Protein AF-V8NNH3-F1 (afdb_monomer_lite)

Radius of gyration: 40.19 Å; chains: 1; bounding box: 88×47×88 Å

Organism: Ophiophagus hannah (NCBI:txid8665)

pLDDT: mean 82.4, std 10.56, range [44.72, 95.5]

Secondary structure (DSSP, 8-state):
------EEETTSPBPPTTS-HHHHTTS-EEEEETTEEEEE-PPPPP---HHHHHHHHHHHHHHHHHHHHHHHHHHHHHHHHHHHHHHHHHHHHHHHHHHHHHHHHHHHHHHHHHHHHHHHHHHHHHHHHHHHHHHHT--GGGHHHHHHHHHHHHHHHHHHHHHHH-

Foldseek 3Di:
DDWDWWKAFPVRHTDDPPDDPVVVQCGWIWIATPNDIDTDNHDDPPPDDPVVVVVVVVVVVVVVVVCCVVVVVVVVVVVVVVVVVVVVVVVVVVVVVVVVVVVVVVVVVVVVVVVVVVVVVVVVVVVVVLVCCCPPPDPCVVCVVVVVCVVVVVVVVVVVCVVVVD

Structure (mmCIF, N/CA/C/O backbone):
data_AF-V8NNH3-F1
#
_entry.id   AF-V8NNH3-F1
#
loop_
_atom_site.group_PDB
_atom_site.id
_atom_site.type_symbol
_atom_site.label_atom_id
_atom_site.label_alt_id
_atom_site.label_comp_id
_atom_site.label_asym_id
_atom_site.label_entity_id
_atom_site.label_seq_id
_atom_site.pdbx_PDB_ins_code
_atom_site.Cartn_x
_atom_site.Cartn_y
_atom_site.Cartn_z
_atom_site.occupancy
_atom_site.B_iso_or_equiv
_atom_site.auth_seq_id
_atom_site.auth_comp_id
_atom_site.auth_asym_id
_atom_site.auth_atom_id
_atom_site.pdbx_PDB_model_num
ATOM 1 N N . LEU A 1 1 ? -34.435 -26.035 13.141 1.00 44.72 1 LEU A N 1
ATOM 2 C CA . LEU A 1 1 ? -35.512 -25.413 13.944 1.00 44.72 1 LEU A CA 1
ATOM 3 C C . LEU A 1 1 ? -35.098 -23.979 14.232 1.00 44.72 1 LEU A C 1
ATOM 5 O O . LEU A 1 1 ? -34.241 -23.765 15.074 1.00 44.72 1 LEU A O 1
ATOM 9 N N . ASN A 1 2 ? -35.594 -23.027 13.442 1.00 48.97 2 ASN A N 1
ATOM 10 C CA . ASN A 1 2 ? -35.270 -21.609 13.583 1.00 48.97 2 ASN A CA 1
ATOM 11 C C . ASN A 1 2 ? -36.361 -20.966 14.450 1.00 48.97 2 ASN A C 1
ATOM 13 O O . ASN A 1 2 ? -37.411 -20.594 13.936 1.00 48.97 2 ASN A O 1
ATOM 17 N N . THR A 1 3 ? -36.172 -20.936 15.767 1.00 56.94 3 THR A N 1
ATOM 18 C CA . THR A 1 3 ? -37.133 -20.337 16.706 1.00 56.94 3 THR A CA 1
ATOM 19 C C . THR A 1 3 ? -36.991 -18.816 16.674 1.00 56.94 3 THR A C 1
ATOM 21 O O . THR A 1 3 ? -36.208 -18.239 17.427 1.00 56.94 3 THR A O 1
ATOM 24 N N . SER A 1 4 ? -37.702 -18.151 15.763 1.00 62.91 4 SER A N 1
ATOM 25 C CA . SER A 1 4 ? -37.788 -16.689 15.734 1.00 62.91 4 SER A CA 1
ATOM 26 C C . SER A 1 4 ? -38.816 -16.199 16.754 1.00 62.91 4 SER A C 1
ATOM 28 O O . SER A 1 4 ? -39.967 -16.627 16.698 1.00 62.91 4 SER A O 1
ATOM 30 N N . ILE A 1 5 ? -38.417 -15.277 17.637 1.00 71.00 5 ILE A N 1
ATOM 31 C CA . ILE A 1 5 ? -39.284 -14.646 18.646 1.00 71.00 5 ILE A CA 1
ATOM 32 C C . ILE A 1 5 ? -39.506 -13.172 18.260 1.00 71.00 5 ILE A C 1
ATOM 34 O O . ILE A 1 5 ? -38.757 -12.299 18.702 1.00 71.00 5 ILE A O 1
ATOM 38 N N . PRO A 1 6 ? -40.451 -12.861 17.356 1.00 76.81 6 PRO A N 1
ATOM 39 C CA . PRO A 1 6 ? -40.788 -11.482 17.030 1.00 76.81 6 PRO A CA 1
ATOM 40 C C . PRO A 1 6 ? -41.650 -10.838 18.127 1.00 76.81 6 PRO A C 1
ATOM 42 O O . PRO A 1 6 ? -42.556 -11.460 18.688 1.00 76.81 6 PRO A O 1
ATOM 45 N N . VAL A 1 7 ? -41.386 -9.556 18.388 1.00 78.88 7 VAL A N 1
ATOM 46 C CA . VAL A 1 7 ? -42.234 -8.700 19.224 1.00 78.88 7 VAL A CA 1
ATOM 47 C C . VAL A 1 7 ? -43.086 -7.818 18.317 1.00 78.88 7 VAL A C 1
ATOM 49 O O . VAL A 1 7 ? -42.575 -7.215 17.371 1.00 78.88 7 VAL A O 1
ATOM 52 N N . PHE A 1 8 ? -44.380 -7.749 18.599 1.00 79.62 8 PHE A N 1
ATOM 53 C CA . PHE A 1 8 ? -45.345 -6.897 17.917 1.00 79.62 8 PHE A CA 1
ATOM 54 C C . PHE A 1 8 ? -45.944 -5.906 18.907 1.00 79.62 8 PHE A C 1
ATOM 56 O O . PHE A 1 8 ? -46.132 -6.230 20.078 1.00 79.62 8 PHE A O 1
ATOM 63 N N . LEU A 1 9 ? -46.257 -4.706 18.442 1.00 72.12 9 LEU A N 1
ATOM 64 C CA . LEU A 1 9 ? -47.003 -3.732 19.227 1.00 72.12 9 LEU A CA 1
ATOM 65 C C . LEU A 1 9 ? -48.509 -4.052 19.166 1.00 72.12 9 LEU A C 1
ATOM 67 O O . LEU A 1 9 ? -48.947 -4.896 18.377 1.00 72.12 9 LEU A O 1
ATOM 71 N N . SER A 1 10 ? -49.308 -3.398 20.011 1.00 70.00 10 SER A N 1
ATOM 72 C CA . SER A 1 10 ? -50.770 -3.586 20.082 1.00 70.00 10 SER A CA 1
ATOM 73 C C . SER A 1 10 ? -51.500 -3.385 18.742 1.00 70.00 10 SER A C 1
ATOM 75 O O . SER A 1 10 ? -52.586 -3.926 18.547 1.00 70.00 10 SER A O 1
ATOM 77 N N . ASP A 1 11 ? -50.904 -2.638 17.810 1.00 70.50 11 ASP A N 1
ATOM 78 C CA . ASP A 1 11 ? -51.438 -2.334 16.476 1.00 70.50 11 ASP A CA 1
ATOM 79 C C . ASP A 1 11 ? -51.088 -3.389 15.401 1.00 70.50 11 ASP A C 1
ATOM 81 O O . ASP A 1 11 ? -51.529 -3.279 14.257 1.00 70.50 11 ASP A O 1
ATOM 85 N N . GLY A 1 12 ? -50.312 -4.422 15.751 1.00 69.50 12 GLY A N 1
ATOM 86 C CA . GLY A 1 12 ? -49.838 -5.448 14.817 1.00 69.50 12 GLY A CA 1
ATOM 87 C C . GLY A 1 12 ? -48.536 -5.101 14.086 1.00 69.50 12 GLY A C 1
ATOM 88 O O . GLY A 1 12 ? -48.051 -5.911 13.292 1.00 69.50 12 GLY A O 1
ATOM 89 N N . THR A 1 13 ? -47.924 -3.952 14.370 1.00 77.75 13 THR A N 1
ATOM 90 C CA . THR A 1 13 ? -46.645 -3.536 13.793 1.00 77.75 13 THR A CA 1
ATOM 91 C C . THR A 1 13 ? -45.488 -4.276 14.467 1.00 77.75 13 THR A C 1
ATOM 93 O O . THR A 1 13 ? -45.429 -4.411 15.691 1.00 77.75 13 THR A O 1
ATOM 96 N N . ARG A 1 14 ? -44.543 -4.793 13.672 1.00 79.06 14 ARG A N 1
ATOM 97 C CA . ARG A 1 14 ? -43.358 -5.497 14.189 1.00 79.06 14 ARG A CA 1
ATOM 98 C C . ARG A 1 14 ? -42.370 -4.500 14.792 1.00 79.06 14 ARG A C 1
ATOM 100 O O . ARG A 1 14 ? -41.936 -3.575 14.110 1.00 79.06 14 ARG A O 1
ATOM 107 N N . VAL A 1 15 ? -41.954 -4.737 16.033 1.00 82.12 15 VAL A N 1
ATOM 108 C CA . VAL A 1 15 ? -40.944 -3.917 16.710 1.00 82.12 15 VAL A CA 1
ATOM 109 C C . VAL A 1 15 ? -39.547 -4.273 16.191 1.00 82.12 15 VAL A C 1
ATOM 111 O O . VAL A 1 15 ? -39.219 -5.447 15.981 1.00 82.12 15 VAL A O 1
ATOM 114 N N . ALA A 1 16 ? -38.719 -3.255 15.951 1.00 78.62 16 ALA A N 1
ATOM 115 C CA . ALA A 1 16 ? -37.349 -3.432 15.488 1.00 78.62 16 ALA A CA 1
ATOM 116 C C . ALA A 1 16 ? -36.454 -4.002 16.600 1.00 78.62 16 ALA A C 1
ATOM 118 O O . ALA A 1 16 ? -36.620 -3.690 17.776 1.00 78.62 16 ALA A O 1
ATOM 119 N N . ALA A 1 17 ? -35.439 -4.784 16.223 1.00 78.06 17 ALA A N 1
ATOM 120 C CA . ALA A 1 17 ? -34.491 -5.369 17.178 1.00 78.06 17 ALA A CA 1
ATOM 121 C C . ALA A 1 17 ? -33.631 -4.323 17.921 1.00 78.06 17 ALA A C 1
ATOM 123 O O . ALA A 1 17 ? -32.980 -4.654 18.906 1.00 78.06 17 ALA A O 1
ATOM 124 N N . SER A 1 18 ? -33.619 -3.073 17.450 1.00 83.31 18 SER A N 1
ATOM 125 C CA . SER A 1 18 ? -32.895 -1.945 18.042 1.00 83.31 18 SER A CA 1
ATOM 126 C C . SER A 1 18 ? -33.771 -1.028 18.902 1.00 83.31 18 SER A C 1
ATOM 128 O O . SER A 1 18 ? -33.274 -0.017 19.395 1.00 83.31 18 SER A O 1
ATOM 130 N N . THR A 1 19 ? -35.068 -1.315 19.054 1.00 82.00 19 THR A N 1
ATOM 131 C CA . THR A 1 19 ? -35.949 -0.510 19.909 1.00 82.00 19 THR A CA 1
ATOM 132 C C . THR A 1 19 ? -35.548 -0.693 21.371 1.00 82.00 19 THR A C 1
ATOM 134 O O . THR A 1 19 ? -35.386 -1.819 21.840 1.00 82.00 19 THR A O 1
ATOM 137 N N . SER A 1 20 ? -35.375 0.412 22.101 1.00 78.56 20 SER A N 1
ATOM 138 C CA . SER A 1 20 ? -35.021 0.356 23.518 1.00 78.56 20 SER A CA 1
ATOM 139 C C . SER A 1 20 ? -36.146 -0.277 24.338 1.00 78.56 20 SER A C 1
ATOM 141 O O . SER A 1 20 ? -37.331 -0.012 24.130 1.00 78.56 20 SER A O 1
ATOM 143 N N . ILE A 1 21 ? -35.758 -1.105 25.306 1.00 81.88 21 ILE A N 1
ATOM 144 C CA . ILE A 1 21 ? -36.691 -1.807 26.196 1.00 81.88 21 ILE A CA 1
ATOM 145 C C . ILE A 1 21 ? -37.552 -0.809 26.982 1.00 81.88 21 ILE A C 1
ATOM 147 O O . ILE A 1 21 ? -38.731 -1.062 27.199 1.00 81.88 21 ILE A O 1
ATOM 151 N N . ASP A 1 22 ? -37.003 0.354 27.343 1.00 78.62 22 ASP A N 1
ATOM 152 C CA . ASP A 1 22 ? -37.758 1.410 28.023 1.00 78.62 22 ASP A CA 1
ATOM 153 C C . ASP A 1 22 ? -38.940 1.935 27.204 1.00 78.62 22 ASP A C 1
ATOM 155 O O . ASP A 1 22 ? -40.002 2.157 27.775 1.00 78.62 22 ASP A O 1
ATOM 159 N N . LEU A 1 23 ? -38.784 2.104 25.885 1.00 75.69 23 LEU A N 1
ATOM 160 C CA . LEU A 1 23 ? -39.882 2.532 25.012 1.00 75.69 23 LEU A CA 1
ATOM 161 C C . LEU A 1 23 ? -40.916 1.417 24.824 1.00 75.69 23 LEU A C 1
ATOM 163 O O . LEU A 1 23 ? -42.108 1.683 24.748 1.00 75.69 23 LEU A O 1
ATOM 167 N N . LEU A 1 24 ? -40.458 0.166 24.786 1.00 81.06 24 LEU A N 1
ATOM 168 C CA . LEU A 1 24 ? -41.303 -1.015 24.617 1.00 81.06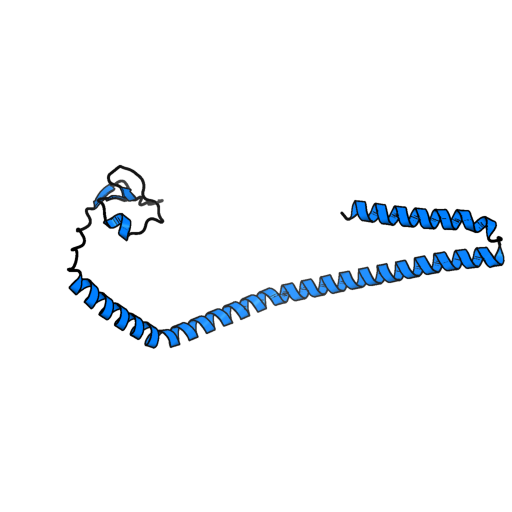 24 LEU A CA 1
ATOM 169 C C . LEU A 1 24 ? -42.194 -1.285 25.841 1.00 81.06 24 LEU A C 1
ATOM 171 O O . LEU A 1 24 ? -43.289 -1.814 25.692 1.00 81.06 24 LEU A O 1
ATOM 175 N N . LEU A 1 25 ? -41.736 -0.919 27.041 1.00 80.25 25 LEU A N 1
ATOM 176 C CA . LEU A 1 25 ? -42.462 -1.102 28.303 1.00 80.25 25 LEU A CA 1
ATOM 177 C C . LEU A 1 25 ? -43.473 0.017 28.618 1.00 80.25 25 LEU A C 1
ATOM 179 O O . LEU A 1 25 ? -44.172 -0.086 29.626 1.00 80.25 25 LEU A O 1
ATOM 183 N N . LEU A 1 26 ? -43.542 1.081 27.808 1.00 77.44 26 LEU A N 1
ATOM 184 C CA . LEU A 1 26 ? -44.537 2.152 27.969 1.00 77.44 26 LEU A CA 1
ATOM 185 C C . LEU A 1 26 ? -45.940 1.702 27.547 1.00 77.44 26 LEU A C 1
ATOM 187 O O . LEU A 1 26 ? -46.920 2.096 28.177 1.00 77.44 26 LEU A O 1
ATOM 191 N N . ASP A 1 27 ? -46.010 0.857 26.520 1.00 78.81 27 ASP A N 1
ATOM 192 C CA . ASP A 1 27 ? -47.249 0.390 25.909 1.00 78.81 27 ASP A CA 1
ATOM 193 C C . ASP A 1 27 ? -47.435 -1.123 26.083 1.00 78.81 27 ASP A C 1
ATOM 195 O O . ASP A 1 27 ? -46.512 -1.878 26.400 1.00 78.81 27 ASP A O 1
ATOM 199 N N . GLU A 1 28 ? -48.662 -1.591 25.860 1.00 80.94 28 GLU A N 1
ATOM 200 C CA . GLU A 1 28 ? -48.948 -3.022 25.795 1.00 80.94 28 GLU A CA 1
ATOM 201 C C . GLU A 1 28 ? -48.357 -3.609 24.500 1.00 80.94 28 GLU A C 1
ATOM 203 O O . GLU A 1 28 ? -48.464 -3.029 23.411 1.00 80.94 28 GLU A O 1
ATOM 208 N N . PHE A 1 29 ? -47.713 -4.773 24.605 1.00 83.50 29 PHE A N 1
ATOM 209 C CA . PHE A 1 29 ? -47.074 -5.422 23.462 1.00 83.50 29 PHE A CA 1
ATOM 210 C C . PHE A 1 29 ? -47.377 -6.919 23.416 1.00 83.50 29 PHE A C 1
ATOM 212 O O . PHE A 1 29 ? -47.631 -7.585 24.424 1.00 83.50 29 PHE A O 1
ATOM 219 N N . LYS A 1 30 ? -47.347 -7.468 22.205 1.00 83.44 30 LYS A N 1
ATOM 220 C CA . LYS A 1 30 ? -47.612 -8.869 21.902 1.00 83.44 30 LYS A CA 1
ATOM 221 C C . LYS A 1 30 ? -46.304 -9.586 21.578 1.00 83.44 30 LYS A C 1
ATOM 223 O O . LYS A 1 30 ? -45.637 -9.294 20.590 1.00 83.44 30 LYS A O 1
ATOM 228 N N . LEU A 1 31 ? -45.947 -10.561 22.401 1.00 81.19 31 LEU A N 1
ATOM 229 C CA . LEU A 1 31 ? -44.781 -11.418 22.222 1.00 81.19 31 LEU A CA 1
ATOM 230 C C . LEU A 1 31 ? -45.214 -12.730 21.561 1.00 81.19 31 LEU A C 1
ATOM 232 O O . LEU A 1 31 ? -46.094 -13.410 22.082 1.00 81.19 31 LEU A O 1
ATOM 236 N N . VAL A 1 32 ? -44.616 -13.107 20.430 1.00 80.62 32 VAL A N 1
ATOM 237 C CA . VAL A 1 32 ? -44.932 -14.378 19.757 1.00 80.62 32 VAL A CA 1
ATOM 238 C C . VAL A 1 32 ? -43.750 -15.335 19.897 1.00 80.62 32 VAL A C 1
ATOM 240 O O . VAL A 1 32 ? -42.663 -15.049 19.403 1.00 80.62 32 VAL A O 1
ATOM 243 N N . ILE A 1 33 ? -43.955 -16.469 20.570 1.00 80.50 33 ILE A N 1
ATOM 244 C CA . ILE A 1 33 ? -42.950 -17.525 20.780 1.00 80.50 33 ILE A CA 1
ATOM 245 C C . ILE A 1 33 ? -43.501 -18.825 20.192 1.00 80.50 33 ILE A C 1
ATOM 247 O O . ILE A 1 33 ? -44.510 -19.313 20.685 1.00 80.50 33 ILE A O 1
ATOM 251 N N . ASN A 1 34 ? -42.836 -19.418 19.194 1.00 70.00 34 ASN A N 1
ATOM 252 C CA . ASN A 1 34 ? -43.193 -20.739 18.638 1.00 70.00 34 ASN A CA 1
ATOM 253 C C . ASN A 1 34 ? -44.704 -20.887 18.336 1.00 70.00 34 ASN A C 1
ATOM 255 O O . ASN A 1 34 ? -45.348 -21.807 18.832 1.00 70.00 34 ASN A O 1
ATOM 259 N N . ASP A 1 35 ? -45.267 -19.924 17.595 1.00 69.38 35 ASP A N 1
ATOM 260 C CA . ASP A 1 35 ? -46.696 -19.803 17.240 1.00 69.38 35 ASP A CA 1
ATOM 261 C C . ASP A 1 35 ? -47.671 -19.500 18.400 1.00 69.38 35 ASP A C 1
ATOM 263 O O . ASP A 1 35 ? -48.861 -19.270 18.174 1.00 69.38 35 ASP A O 1
ATOM 267 N N . LEU A 1 36 ? -47.180 -19.380 19.638 1.00 74.94 36 LEU A N 1
ATOM 268 C CA . LEU A 1 36 ? -47.955 -18.930 20.795 1.00 74.94 36 LEU A CA 1
ATOM 269 C C . LEU A 1 36 ? -47.848 -17.413 20.958 1.00 74.94 36 LEU A C 1
ATOM 271 O O . LEU A 1 36 ? -46.763 -16.845 21.066 1.00 74.94 36 LEU A O 1
ATOM 275 N N . SER A 1 37 ? -49.002 -16.752 20.981 1.00 80.25 37 SER A N 1
ATOM 276 C CA . SER A 1 37 ? -49.123 -15.307 21.159 1.00 80.25 37 SER A CA 1
ATOM 277 C C . SER A 1 37 ? -49.392 -14.949 22.621 1.00 80.25 37 SER A C 1
ATOM 279 O O . SER A 1 37 ? -50.457 -15.267 23.145 1.00 80.25 37 SER A O 1
ATOM 281 N N . TYR A 1 38 ? -48.470 -14.224 23.248 1.00 81.12 38 TYR A N 1
ATOM 282 C CA . TYR A 1 38 ? -48.581 -13.717 24.613 1.00 81.12 38 TYR A CA 1
ATOM 283 C C . TYR A 1 38 ? -48.808 -12.212 24.610 1.00 81.12 38 TYR A C 1
ATOM 285 O O . TYR A 1 38 ? -48.041 -11.453 24.024 1.00 81.12 38 TYR A O 1
ATOM 293 N N . HIS A 1 39 ? -49.861 -11.775 25.287 1.00 83.06 39 HIS A N 1
ATOM 294 C CA . HIS A 1 39 ? -50.154 -10.362 25.466 1.00 83.06 39 HIS A CA 1
ATOM 295 C C . HIS A 1 39 ? -49.546 -9.884 26.788 1.00 83.06 39 HIS A C 1
ATOM 297 O O . HIS A 1 39 ? -50.024 -10.259 27.861 1.00 83.06 39 HIS A O 1
ATOM 303 N N . VAL A 1 40 ? -48.487 -9.079 26.720 1.00 82.94 40 VAL A N 1
ATOM 304 C CA . VAL A 1 40 ? -47.770 -8.578 27.894 1.00 82.94 40 VAL A CA 1
ATOM 305 C C . VAL A 1 40 ? -48.281 -7.181 28.220 1.00 82.94 40 VAL A C 1
ATOM 307 O O . VAL A 1 40 ? -48.244 -6.283 27.383 1.00 82.94 40 VAL A O 1
ATOM 310 N N . ARG A 1 41 ? -48.762 -7.006 29.453 1.00 79.25 41 ARG A N 1
ATOM 311 C CA . ARG A 1 41 ? -49.111 -5.698 30.014 1.00 79.25 41 ARG A CA 1
ATOM 312 C C . ARG A 1 41 ? -48.058 -5.315 31.044 1.00 79.25 41 ARG A C 1
ATOM 314 O O . ARG A 1 41 ? -48.079 -5.882 32.140 1.00 79.25 41 ARG A O 1
ATOM 321 N N . PRO A 1 42 ? -47.116 -4.422 30.702 1.00 81.38 42 PRO A N 1
ATOM 322 C CA . PRO A 1 42 ? -46.140 -3.935 31.660 1.00 81.38 42 PRO A CA 1
ATOM 323 C C . PRO A 1 42 ? -46.850 -3.267 32.844 1.00 81.38 42 PRO A C 1
ATOM 325 O O . PRO A 1 42 ? -47.831 -2.544 32.642 1.00 81.38 42 PRO A O 1
ATOM 328 N N . PRO A 1 43 ? -46.387 -3.481 34.086 1.00 76.44 43 PRO A N 1
ATOM 329 C CA . PRO A 1 43 ? -46.847 -2.671 35.201 1.00 76.44 43 PRO A CA 1
ATOM 330 C C . PRO A 1 43 ? -46.474 -1.212 34.918 1.00 76.44 43 PRO A C 1
ATOM 332 O O . PRO A 1 43 ? -45.327 -0.913 34.576 1.00 76.44 43 PRO A O 1
ATOM 335 N N . LYS A 1 44 ? -47.447 -0.304 35.039 1.00 66.25 44 LYS A N 1
ATOM 336 C CA . LYS A 1 44 ? -47.197 1.134 34.896 1.00 66.25 44 LYS A CA 1
ATOM 337 C C . LYS A 1 44 ? -46.130 1.516 35.919 1.00 66.25 44 LYS A C 1
ATOM 339 O O . LYS A 1 44 ? -46.304 1.230 37.100 1.00 66.25 44 LYS A O 1
ATOM 344 N N . ARG A 1 45 ? -45.018 2.106 35.467 1.00 64.88 45 ARG A N 1
ATOM 345 C CA . ARG A 1 45 ? -43.986 2.628 36.373 1.00 64.88 45 ARG A CA 1
ATOM 346 C C . ARG A 1 45 ? -44.664 3.606 37.328 1.00 64.88 45 ARG A C 1
ATOM 348 O O . ARG A 1 45 ? -45.217 4.604 36.869 1.00 64.88 45 ARG A O 1
ATOM 355 N N . ASP A 1 46 ? -44.619 3.313 38.624 1.00 58.28 46 ASP A N 1
ATOM 356 C CA . ASP A 1 46 ? -44.997 4.286 39.638 1.00 58.28 46 ASP A CA 1
ATOM 357 C C . ASP A 1 46 ? -44.116 5.522 39.441 1.00 58.28 46 ASP A C 1
ATOM 359 O O . ASP A 1 46 ? -42.883 5.453 39.486 1.00 58.28 46 ASP A O 1
ATOM 363 N N . LEU A 1 47 ? -44.762 6.650 39.144 1.00 59.25 47 LEU A N 1
ATOM 364 C CA . LEU A 1 47 ? -44.133 7.961 39.153 1.00 59.25 47 LEU A CA 1
ATOM 365 C C . LEU A 1 47 ? -43.762 8.249 40.607 1.00 59.25 47 LEU A C 1
ATOM 367 O O . LEU A 1 47 ? -44.577 8.756 41.373 1.00 59.25 47 LEU A O 1
ATOM 371 N N . LEU A 1 48 ? -42.546 7.866 40.999 1.00 56.28 48 LEU A N 1
ATOM 372 C CA . LEU A 1 48 ? -41.950 8.315 42.252 1.00 56.28 48 LEU A CA 1
ATOM 373 C C . LEU A 1 48 ? -42.089 9.840 42.331 1.00 56.28 48 LEU A C 1
ATOM 375 O O . LEU A 1 48 ? -41.856 10.538 41.339 1.00 56.28 48 LEU A O 1
ATOM 379 N N . SER A 1 49 ? -42.487 10.344 43.502 1.00 58.59 49 SER A N 1
ATOM 380 C CA . SER A 1 49 ? -42.540 11.781 43.768 1.00 58.59 49 SER A CA 1
ATOM 381 C C . SER A 1 49 ? -41.205 12.420 43.375 1.00 58.59 49 SER A C 1
ATOM 383 O O . SER A 1 49 ? -40.142 11.846 43.620 1.00 58.59 49 SER A O 1
ATOM 385 N N . HIS A 1 50 ? -41.246 13.592 42.739 1.00 64.88 50 HIS A N 1
ATOM 386 C CA . HIS A 1 50 ? -40.059 14.246 42.176 1.00 64.88 50 HIS A CA 1
ATOM 387 C C . HIS A 1 50 ? -38.947 14.461 43.228 1.00 64.88 50 HIS A C 1
ATOM 389 O O . HIS A 1 50 ? -37.771 14.372 42.891 1.00 64.88 50 HIS A O 1
ATOM 395 N N . GLU A 1 51 ? -39.305 14.665 44.501 1.00 68.94 51 GLU A N 1
ATOM 396 C CA . GLU A 1 51 ? -38.359 14.758 45.629 1.00 68.94 51 GLU A CA 1
ATOM 397 C C . GLU A 1 51 ? -37.648 13.428 45.948 1.00 68.94 51 GLU A C 1
ATOM 399 O O . GLU A 1 51 ? -36.424 13.391 46.114 1.00 68.94 51 GLU A O 1
ATOM 404 N N . ASP A 1 52 ? -38.377 12.310 45.965 1.00 71.94 52 ASP A N 1
ATOM 405 C CA . ASP A 1 52 ? -37.801 10.980 46.212 1.00 71.94 52 ASP A CA 1
ATOM 406 C C . ASP A 1 52 ? -36.941 10.520 45.026 1.00 71.94 52 ASP A C 1
ATOM 408 O O . ASP A 1 52 ? -35.926 9.840 45.188 1.00 71.94 52 ASP A O 1
ATOM 412 N N . ALA A 1 53 ? -37.312 10.939 43.813 1.00 72.88 53 ALA A N 1
ATOM 413 C CA . ALA A 1 53 ? -36.535 10.689 42.608 1.00 72.88 53 ALA A CA 1
ATOM 414 C C . ALA A 1 53 ? -35.188 11.430 42.625 1.00 72.88 53 ALA A C 1
ATOM 416 O O . ALA A 1 53 ? -34.180 10.852 42.210 1.00 72.88 53 ALA A O 1
ATOM 417 N N . THR A 1 54 ? -35.146 12.674 43.122 1.00 76.31 54 THR A N 1
ATOM 418 C CA . THR A 1 54 ? -33.892 13.434 43.241 1.00 76.31 54 THR A CA 1
ATOM 419 C C . THR A 1 54 ? -32.946 12.822 44.269 1.00 76.31 54 THR A C 1
ATOM 421 O O . THR A 1 54 ? -31.784 12.575 43.952 1.00 76.31 54 THR A O 1
ATOM 424 N N . THR A 1 55 ? -33.448 12.460 45.452 1.00 83.38 55 THR A N 1
ATOM 425 C CA . THR A 1 55 ? -32.611 11.885 46.520 1.00 83.38 55 THR A CA 1
ATOM 426 C C . THR A 1 55 ? -32.047 10.511 46.144 1.00 83.38 55 THR A C 1
ATOM 428 O O . THR A 1 55 ? -30.871 10.231 46.379 1.00 83.38 55 THR A O 1
ATOM 431 N N . LEU A 1 56 ? -32.837 9.656 45.484 1.00 84.44 56 LEU A N 1
ATOM 432 C CA . LEU A 1 56 ? -32.357 8.373 44.957 1.00 84.44 56 LEU A CA 1
ATOM 433 C C . LEU A 1 56 ? -31.313 8.534 43.845 1.00 84.44 56 LEU A C 1
ATOM 435 O O . LEU A 1 56 ? -30.432 7.681 43.709 1.00 84.44 56 LEU A O 1
ATOM 439 N N . ASN A 1 57 ? -31.409 9.587 43.033 1.00 85.38 57 ASN A N 1
ATOM 440 C CA . ASN A 1 57 ? -30.427 9.869 41.990 1.00 85.38 57 ASN A CA 1
ATOM 441 C C . ASN A 1 57 ? -29.082 10.276 42.605 1.00 85.38 57 ASN A C 1
ATOM 443 O O . ASN A 1 57 ? -28.048 9.729 42.227 1.00 85.38 57 ASN A O 1
ATOM 447 N N . ASP A 1 58 ? -29.101 11.119 43.635 1.00 88.81 58 ASP A N 1
ATOM 448 C CA . ASP A 1 58 ? -27.893 11.505 44.369 1.00 88.81 58 ASP A CA 1
ATOM 449 C C . ASP A 1 58 ? -27.208 10.290 45.013 1.00 88.81 58 ASP A C 1
ATOM 451 O O . ASP A 1 58 ? -26.000 10.106 44.880 1.00 88.81 58 ASP A O 1
ATOM 455 N N . VAL A 1 59 ? -27.973 9.376 45.622 1.00 90.62 59 VAL A N 1
ATOM 456 C CA . VAL A 1 59 ? -27.409 8.125 46.161 1.00 90.62 59 VAL A CA 1
ATOM 457 C C . VAL A 1 59 ? -26.814 7.256 45.048 1.00 90.62 59 VAL A C 1
ATOM 459 O O . VAL A 1 59 ? -25.717 6.715 45.205 1.00 90.62 59 VAL A O 1
ATOM 462 N N . LYS A 1 60 ? -27.494 7.135 43.901 1.00 87.50 60 LYS A N 1
ATOM 463 C CA . LYS A 1 60 ? -26.974 6.389 42.745 1.00 87.50 60 LYS A CA 1
ATOM 464 C C . LYS A 1 60 ? -25.684 6.991 42.205 1.00 87.50 60 LYS A C 1
ATOM 466 O O . LYS A 1 60 ? -24.755 6.237 41.931 1.00 87.50 60 LYS A O 1
ATOM 471 N N . THR A 1 61 ? -25.608 8.311 42.060 1.00 91.00 61 THR A N 1
ATOM 472 C CA . THR A 1 61 ? -24.397 8.978 41.565 1.00 91.00 61 THR A CA 1
ATOM 473 C C . THR A 1 61 ? -23.238 8.807 42.536 1.00 91.00 61 THR A C 1
ATOM 475 O O . THR A 1 61 ? -22.137 8.506 42.088 1.00 91.00 61 THR A O 1
ATOM 478 N N . LEU A 1 62 ? -23.482 8.871 43.849 1.00 90.06 62 LEU A N 1
ATOM 479 C CA . LEU A 1 62 ? -22.456 8.630 44.864 1.00 90.06 62 LEU A CA 1
ATOM 480 C C . LEU A 1 62 ? -21.917 7.195 44.807 1.00 90.06 62 LEU A C 1
ATOM 482 O O . LEU A 1 62 ? -20.705 6.985 44.779 1.00 90.06 62 LEU A O 1
ATOM 486 N N . VAL A 1 63 ? -22.811 6.201 44.742 1.00 87.94 63 VAL A N 1
ATOM 487 C CA . VAL A 1 63 ? -22.437 4.783 44.607 1.00 87.94 63 VAL A CA 1
ATOM 488 C C . VAL A 1 63 ? -21.682 4.548 43.304 1.00 87.94 63 VAL A C 1
ATOM 490 O O . VAL A 1 63 ? -20.679 3.839 43.293 1.00 87.94 63 VAL A O 1
ATOM 493 N N . GLN A 1 64 ? -22.127 5.167 42.212 1.00 83.38 64 GLN A N 1
ATOM 494 C CA . GLN A 1 64 ? -21.478 5.053 40.915 1.00 83.38 64 GLN A CA 1
ATOM 495 C C . GLN A 1 64 ? -20.099 5.711 40.922 1.00 83.38 64 GLN A C 1
ATOM 497 O O . GLN A 1 64 ? -19.155 5.121 40.412 1.00 83.38 64 GLN A O 1
ATOM 502 N N . GLN A 1 65 ? -19.946 6.870 41.560 1.00 84.94 65 GLN A N 1
ATOM 503 C CA . GLN A 1 65 ? -18.658 7.530 41.731 1.00 84.94 65 GLN A CA 1
ATOM 504 C C . GLN A 1 65 ? -17.702 6.656 42.550 1.00 84.94 65 GLN A C 1
ATOM 506 O O . GLN A 1 65 ? -16.565 6.443 42.140 1.00 84.94 65 GLN A O 1
ATOM 511 N N . LEU A 1 66 ? -18.171 6.058 43.644 1.00 83.56 66 LEU A N 1
ATOM 512 C CA . LEU A 1 66 ? -17.370 5.171 44.488 1.00 83.56 66 LEU A CA 1
ATOM 513 C C . LEU A 1 66 ? -16.976 3.886 43.744 1.00 83.56 66 LEU A C 1
ATOM 515 O O . LEU A 1 66 ? -15.810 3.500 43.763 1.00 83.56 66 LEU A O 1
ATOM 519 N N . TYR A 1 67 ? -17.915 3.278 43.013 1.00 77.81 67 TYR A N 1
ATOM 520 C CA . TYR A 1 67 ? -17.650 2.131 42.144 1.00 77.81 67 TYR A CA 1
ATOM 521 C C . TYR A 1 67 ? -16.647 2.482 41.045 1.00 77.81 67 TYR A C 1
ATOM 523 O O . TYR A 1 67 ? -15.733 1.706 40.786 1.00 77.81 67 TYR A O 1
ATOM 531 N N . THR A 1 68 ? -16.755 3.668 40.439 1.00 76.56 68 THR A N 1
ATOM 532 C CA . THR A 1 68 ? -15.750 4.126 39.481 1.00 76.56 68 THR A CA 1
ATOM 533 C C . THR A 1 68 ? -14.399 4.275 40.166 1.00 76.56 68 THR A C 1
ATOM 535 O O . THR A 1 68 ? -13.458 3.632 39.739 1.00 76.56 68 THR A O 1
ATOM 538 N N . THR A 1 69 ? -14.269 5.004 41.272 1.00 76.88 69 THR A N 1
ATOM 539 C CA . THR A 1 69 ? -12.967 5.199 41.927 1.00 76.88 69 THR A CA 1
ATOM 540 C C . THR A 1 69 ? -12.325 3.885 42.380 1.00 76.88 69 THR A C 1
ATOM 542 O O . THR A 1 69 ? -11.126 3.713 42.192 1.00 76.88 69 THR A O 1
ATOM 545 N N . LEU A 1 70 ? -13.104 2.942 42.921 1.00 76.38 70 LEU A N 1
ATOM 546 C CA . LEU A 1 70 ? -12.575 1.681 43.451 1.00 76.38 70 LEU A CA 1
ATOM 547 C C . LEU A 1 70 ? -12.315 0.620 42.365 1.00 76.38 70 LEU A C 1
ATOM 549 O O . LEU A 1 70 ? -11.451 -0.232 42.536 1.00 76.38 70 LEU A O 1
ATOM 553 N N . CYS A 1 71 ? -13.070 0.644 41.263 1.00 71.88 71 CYS A N 1
ATOM 554 C CA . CYS A 1 71 ? -13.015 -0.371 40.202 1.00 71.88 71 CYS A CA 1
ATOM 555 C C . CYS A 1 71 ? -12.296 0.126 38.930 1.00 71.88 71 CYS A C 1
ATOM 557 O O . CYS A 1 71 ? -12.008 -0.663 38.031 1.00 71.88 71 CYS A O 1
ATOM 559 N N . ILE A 1 72 ? -11.970 1.425 38.843 1.00 74.62 72 ILE A N 1
ATOM 560 C CA . ILE A 1 72 ? -11.210 2.008 37.727 1.00 74.62 72 ILE A CA 1
ATOM 561 C C . ILE A 1 72 ? -9.794 1.444 37.676 1.00 74.62 72 ILE A C 1
ATOM 563 O O . ILE A 1 72 ? -9.340 1.145 36.583 1.00 74.62 72 ILE A O 1
ATOM 567 N N . GLU A 1 73 ? -9.096 1.281 38.798 1.00 77.06 73 GLU A N 1
ATOM 568 C CA . GLU A 1 73 ? -7.669 0.924 38.771 1.00 77.06 73 GLU A CA 1
ATOM 569 C C . GLU A 1 73 ? -7.431 -0.462 38.141 1.00 77.06 73 GLU A C 1
ATOM 571 O O . GLU A 1 73 ? -6.677 -0.591 37.176 1.00 77.06 73 GLU A O 1
ATOM 576 N N . GLU A 1 74 ? -8.187 -1.471 38.580 1.00 78.12 74 GLU A N 1
ATOM 577 C CA . GLU A 1 74 ? -8.168 -2.822 37.999 1.00 78.12 74 GLU A CA 1
ATOM 578 C C . GLU A 1 74 ? -8.635 -2.838 36.535 1.00 78.12 74 GLU A C 1
ATOM 580 O O . GLU A 1 74 ? -8.051 -3.515 35.684 1.00 78.12 74 GLU A O 1
ATOM 585 N N . HIS A 1 75 ? -9.678 -2.069 36.205 1.00 79.25 75 HIS A N 1
ATOM 586 C CA . HIS A 1 75 ? -10.205 -2.016 34.840 1.00 79.25 75 HIS A CA 1
ATOM 587 C C . HIS A 1 75 ? -9.245 -1.331 33.865 1.00 79.25 75 HIS A C 1
ATOM 589 O O . HIS A 1 75 ? -9.106 -1.770 32.724 1.00 79.25 75 HIS A O 1
ATOM 595 N N . GLN A 1 76 ? -8.567 -0.268 34.301 1.00 78.88 76 GLN A N 1
ATOM 596 C CA . GLN A 1 76 ? -7.555 0.427 33.506 1.00 78.88 76 GLN A CA 1
ATOM 597 C C . GLN A 1 76 ? -6.359 -0.484 33.251 1.00 78.88 76 GLN A C 1
ATOM 599 O O . GLN A 1 76 ? -5.923 -0.600 32.109 1.00 78.88 76 GLN A O 1
ATOM 604 N N . LEU A 1 77 ? -5.895 -1.200 34.275 1.00 86.19 77 LEU A N 1
ATOM 605 C CA . LEU A 1 77 ? -4.757 -2.106 34.160 1.00 86.19 77 LEU A CA 1
ATOM 606 C C . LEU A 1 77 ? -5.071 -3.321 33.269 1.00 86.19 77 LEU A C 1
ATOM 608 O O . LEU A 1 77 ? -4.237 -3.736 32.463 1.00 86.19 77 LEU A O 1
ATOM 612 N N . ASN A 1 78 ? -6.290 -3.865 33.340 1.00 88.94 78 ASN A N 1
ATOM 613 C CA . ASN A 1 78 ? -6.734 -4.916 32.419 1.00 88.94 78 ASN A CA 1
ATOM 614 C C . ASN A 1 78 ? -6.883 -4.415 30.979 1.00 88.94 78 ASN A C 1
ATOM 616 O O . ASN A 1 78 ? -6.476 -5.114 30.051 1.00 88.94 78 ASN A O 1
ATOM 620 N N . LYS A 1 79 ? -7.408 -3.202 30.777 1.00 87.12 79 LYS A N 1
ATOM 621 C CA . LYS A 1 79 ? -7.462 -2.587 29.446 1.00 87.12 79 LYS A CA 1
ATOM 622 C C . LYS A 1 79 ? -6.074 -2.350 28.880 1.00 87.12 79 LYS A C 1
ATOM 624 O O . LYS A 1 79 ? -5.846 -2.677 27.723 1.00 87.12 79 LYS A O 1
ATOM 629 N N . GLU A 1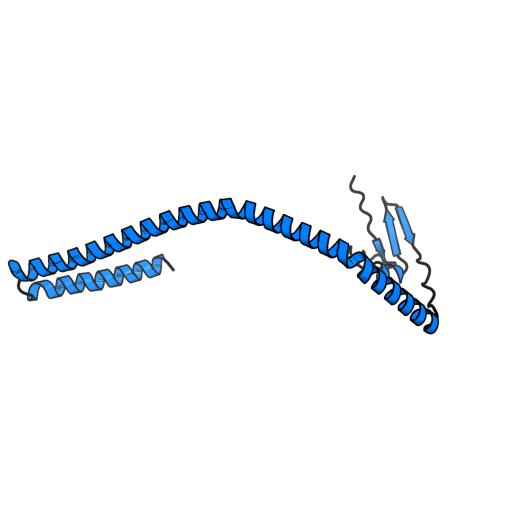 80 ? -5.154 -1.811 29.672 1.00 90.69 80 GLU A N 1
ATOM 630 C CA . GLU A 1 80 ? -3.775 -1.579 29.248 1.00 90.69 80 GLU A CA 1
ATOM 631 C C . GLU A 1 80 ? -3.109 -2.891 28.820 1.00 90.69 80 GLU A C 1
ATOM 633 O O . GLU A 1 80 ? -2.536 -2.961 27.734 1.00 90.69 80 GLU A O 1
ATOM 638 N N . LYS A 1 81 ? -3.280 -3.967 29.599 1.00 93.19 81 LYS A N 1
ATOM 639 C CA . LYS A 1 81 ? -2.819 -5.313 29.224 1.00 93.19 81 LYS A CA 1
ATOM 640 C C . LYS A 1 81 ? -3.449 -5.811 27.924 1.00 93.19 81 LYS A C 1
ATOM 642 O O . LYS A 1 81 ? -2.734 -6.348 27.081 1.00 93.19 81 LYS A O 1
ATOM 647 N N . GLU A 1 82 ? -4.759 -5.632 27.736 1.00 94.00 82 GLU A N 1
ATOM 648 C CA . GLU A 1 82 ? -5.429 -6.010 26.485 1.00 94.00 82 GLU A CA 1
ATOM 649 C C . GLU A 1 82 ? -4.876 -5.208 25.298 1.00 94.00 82 GLU A C 1
ATOM 651 O O . GLU A 1 82 ? -4.564 -5.781 24.255 1.00 94.00 82 GLU A O 1
ATOM 656 N N . LEU A 1 83 ? -4.711 -3.895 25.459 1.00 92.94 83 LEU A N 1
ATOM 657 C CA . LEU A 1 83 ? -4.166 -2.988 24.449 1.00 92.94 83 LEU A CA 1
ATOM 658 C C . LEU A 1 83 ? -2.728 -3.357 24.069 1.00 92.94 83 LEU A C 1
ATOM 660 O O . LEU A 1 83 ? -2.412 -3.409 22.881 1.00 92.94 83 LEU A O 1
ATOM 664 N N . ILE A 1 84 ? -1.876 -3.660 25.050 1.00 95.06 84 ILE A N 1
ATOM 665 C CA . ILE A 1 84 ? -0.502 -4.117 24.814 1.00 95.06 84 ILE A CA 1
ATOM 666 C C . ILE A 1 84 ? -0.509 -5.466 24.087 1.00 95.06 84 ILE A C 1
ATOM 668 O O . ILE A 1 84 ? 0.199 -5.616 23.094 1.00 95.06 84 ILE A O 1
ATOM 672 N N . GLY A 1 85 ? -1.354 -6.414 24.506 1.00 93.75 85 GLY A N 1
ATOM 673 C CA . GLY A 1 85 ? -1.482 -7.709 23.833 1.00 93.75 85 GLY A CA 1
ATOM 674 C C . GLY A 1 85 ? -1.940 -7.575 22.377 1.00 93.75 85 GLY A C 1
ATOM 675 O O . GLY A 1 85 ? -1.368 -8.193 21.481 1.00 93.75 85 GLY A O 1
ATOM 676 N N . ARG A 1 86 ? -2.921 -6.702 22.114 1.00 93.69 86 ARG A N 1
ATOM 677 C CA . ARG A 1 86 ? -3.381 -6.369 20.754 1.00 93.69 86 ARG A CA 1
ATOM 678 C C . ARG A 1 86 ? -2.273 -5.731 19.923 1.00 93.69 86 ARG A C 1
ATOM 680 O O . ARG A 1 86 ? -2.150 -6.042 18.742 1.00 93.69 86 ARG A O 1
ATOM 687 N N . LEU A 1 87 ? -1.492 -4.829 20.518 1.00 93.00 87 LEU A N 1
ATOM 688 C CA . LEU A 1 87 ? -0.377 -4.163 19.849 1.00 93.00 87 LEU A CA 1
ATOM 689 C C . LEU A 1 87 ? 0.717 -5.164 19.467 1.00 93.00 87 LEU A C 1
ATOM 691 O O . LEU A 1 87 ? 1.260 -5.086 18.366 1.00 93.00 87 LEU A O 1
ATOM 695 N N . GLU A 1 88 ? 1.032 -6.098 20.361 1.00 93.75 88 GLU A N 1
ATOM 696 C CA . GLU A 1 88 ? 2.039 -7.129 20.127 1.00 93.75 88 GLU A CA 1
ATOM 697 C C . GLU A 1 88 ? 1.604 -8.105 19.026 1.00 93.75 88 GLU A C 1
ATOM 699 O O . GLU A 1 88 ? 2.385 -8.370 18.111 1.00 93.75 88 GLU A O 1
ATOM 704 N N . ASP A 1 89 ? 0.335 -8.525 19.024 1.00 93.75 89 ASP A N 1
ATOM 705 C CA . ASP A 1 89 ? -0.239 -9.346 17.952 1.00 93.75 89 ASP A CA 1
ATOM 706 C C . ASP A 1 89 ? -0.236 -8.608 16.599 1.00 93.75 89 ASP A C 1
ATOM 708 O O . ASP A 1 89 ? 0.237 -9.135 15.588 1.00 93.75 89 ASP A O 1
ATOM 712 N N . LEU A 1 90 ? -0.643 -7.330 16.573 1.00 91.62 90 LEU A N 1
ATOM 713 C CA . LEU A 1 90 ? -0.551 -6.500 15.365 1.00 91.62 90 LEU A CA 1
ATOM 714 C C . LEU A 1 90 ? 0.890 -6.381 14.868 1.00 91.62 90 LEU A C 1
ATOM 716 O O . LEU A 1 90 ? 1.141 -6.503 13.671 1.00 91.62 90 LEU A O 1
ATOM 720 N N . LYS A 1 91 ? 1.849 -6.158 15.770 1.00 91.31 91 LYS A N 1
ATOM 721 C CA . LYS A 1 91 ? 3.270 -6.056 15.424 1.00 91.31 91 LYS A CA 1
ATOM 722 C C . LYS A 1 91 ? 3.796 -7.374 14.856 1.00 91.31 91 LYS A C 1
ATOM 724 O O . LYS A 1 91 ? 4.552 -7.357 13.882 1.00 91.31 91 LYS A O 1
ATOM 729 N N . GLN A 1 92 ? 3.372 -8.507 15.412 1.00 92.38 92 GLN A N 1
ATOM 730 C CA . GLN A 1 92 ? 3.728 -9.830 14.913 1.00 92.38 92 GLN A CA 1
ATOM 731 C C . GLN A 1 92 ? 3.159 -10.084 13.512 1.00 92.38 92 GLN A C 1
ATOM 733 O O . GLN A 1 92 ? 3.871 -10.612 12.658 1.00 92.38 92 GLN A O 1
ATOM 738 N N . GLN A 1 93 ? 1.921 -9.659 13.246 1.00 89.88 93 GLN A N 1
ATOM 739 C CA . GLN A 1 93 ? 1.304 -9.744 11.918 1.00 89.88 93 GLN A CA 1
ATOM 740 C C . GLN A 1 93 ? 1.917 -8.757 10.912 1.00 89.88 93 GLN A C 1
ATOM 742 O O . GLN A 1 93 ? 1.985 -9.047 9.715 1.00 89.88 93 GLN A O 1
ATOM 747 N N . LEU A 1 94 ? 2.421 -7.611 11.378 1.00 90.69 94 LEU A N 1
ATOM 748 C CA . LEU A 1 94 ? 3.047 -6.599 10.529 1.00 90.69 94 LEU A CA 1
ATOM 749 C C . LEU A 1 94 ? 4.480 -6.973 10.122 1.00 90.69 94 LEU A C 1
ATOM 751 O O . LEU A 1 94 ? 4.888 -6.694 8.996 1.00 90.69 94 LEU A O 1
ATOM 755 N N . ALA A 1 95 ? 5.225 -7.669 10.984 1.00 91.25 95 ALA A N 1
ATOM 756 C CA . ALA A 1 95 ? 6.594 -8.110 10.713 1.00 91.25 95 ALA A CA 1
ATOM 757 C C . ALA A 1 95 ? 6.784 -8.887 9.384 1.00 91.25 95 ALA A C 1
ATOM 759 O O . ALA A 1 95 ? 7.727 -8.578 8.646 1.00 91.25 95 ALA A O 1
ATOM 760 N N . PRO A 1 96 ? 5.949 -9.884 9.014 1.00 91.12 96 PRO A N 1
ATOM 761 C CA . PRO A 1 96 ? 6.073 -10.552 7.718 1.00 91.12 96 PRO A CA 1
ATOM 762 C C . PRO A 1 96 ? 5.740 -9.618 6.548 1.00 91.12 96 PRO A C 1
ATOM 764 O O . PRO A 1 96 ? 6.420 -9.669 5.522 1.00 91.12 96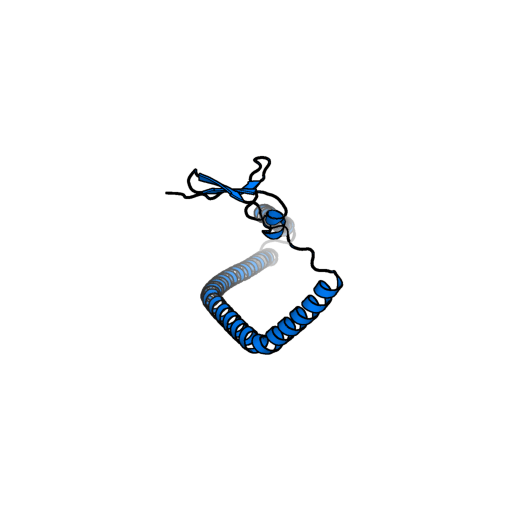 PRO A O 1
ATOM 767 N N . MET A 1 97 ? 4.753 -8.732 6.702 1.00 87.44 97 MET A N 1
ATOM 768 C CA . MET A 1 97 ? 4.389 -7.752 5.672 1.00 87.44 97 MET A CA 1
ATOM 769 C C . MET A 1 97 ? 5.520 -6.753 5.426 1.00 87.44 97 MET A C 1
ATOM 771 O O . MET A 1 97 ? 5.830 -6.428 4.280 1.00 87.44 97 MET A O 1
ATOM 775 N N . GLU A 1 98 ? 6.194 -6.315 6.486 1.00 92.00 98 GLU A N 1
ATOM 776 C CA . GLU A 1 98 ? 7.325 -5.399 6.397 1.00 92.00 98 GLU A CA 1
ATOM 777 C C . GLU A 1 98 ? 8.521 -6.036 5.678 1.00 92.00 98 GLU A C 1
ATOM 779 O O . GLU A 1 98 ? 9.133 -5.404 4.816 1.00 92.00 98 GLU A O 1
ATOM 784 N N . LYS A 1 99 ? 8.802 -7.320 5.940 1.00 90.12 99 LYS A N 1
ATOM 785 C CA . LYS A 1 99 ? 9.832 -8.079 5.209 1.00 90.12 99 LYS A CA 1
ATOM 786 C C . LYS A 1 99 ? 9.522 -8.172 3.715 1.00 90.12 99 LYS A C 1
ATOM 788 O O . LYS A 1 99 ? 10.408 -7.944 2.892 1.00 90.12 99 LYS A O 1
ATOM 793 N N . ILE A 1 100 ? 8.273 -8.476 3.356 1.00 91.50 100 ILE A N 1
ATOM 794 C CA . ILE A 1 100 ? 7.844 -8.552 1.951 1.00 91.50 100 ILE A CA 1
ATOM 795 C C . ILE A 1 100 ? 7.957 -7.176 1.288 1.00 91.50 100 ILE A C 1
ATOM 797 O O . ILE A 1 100 ? 8.509 -7.066 0.192 1.00 91.50 100 ILE A O 1
ATOM 801 N N . ARG A 1 101 ? 7.502 -6.114 1.966 1.00 91.81 101 ARG A N 1
ATOM 802 C CA . ARG A 1 101 ? 7.625 -4.734 1.484 1.00 91.81 101 ARG A CA 1
ATOM 803 C C . ARG A 1 101 ? 9.085 -4.358 1.248 1.00 91.81 101 ARG A C 1
ATOM 805 O O . ARG A 1 101 ? 9.399 -3.855 0.175 1.00 91.81 101 ARG A O 1
ATOM 812 N N . MET A 1 102 ? 9.973 -4.620 2.209 1.00 92.00 102 MET A N 1
ATOM 813 C CA . MET A 1 102 ? 11.404 -4.341 2.068 1.00 92.00 102 MET A CA 1
ATOM 814 C C . MET A 1 102 ? 12.009 -5.079 0.872 1.00 92.00 102 MET A C 1
ATOM 816 O O . MET A 1 102 ? 12.752 -4.479 0.097 1.00 92.00 102 MET A O 1
ATOM 820 N N . GLU A 1 103 ? 11.661 -6.350 0.669 1.00 91.44 103 GLU A N 1
ATOM 821 C CA . GLU A 1 103 ? 12.174 -7.124 -0.463 1.00 91.44 103 GLU A CA 1
ATOM 822 C C . GLU A 1 103 ? 11.682 -6.573 -1.813 1.00 91.44 103 GLU A C 1
ATOM 824 O O . GLU A 1 103 ? 12.457 -6.493 -2.770 1.00 91.44 103 GLU A O 1
ATOM 829 N N . ILE A 1 104 ? 10.419 -6.142 -1.897 1.00 91.62 104 ILE A N 1
ATOM 830 C CA . ILE A 1 104 ? 9.869 -5.498 -3.098 1.00 91.62 104 ILE A CA 1
ATOM 831 C C . ILE A 1 104 ? 10.531 -4.138 -3.332 1.00 91.62 104 ILE A C 1
ATOM 833 O O . ILE A 1 104 ? 10.971 -3.871 -4.450 1.00 91.62 104 ILE A O 1
ATOM 837 N N . CYS A 1 105 ? 10.658 -3.304 -2.296 1.00 92.50 105 CYS A N 1
ATOM 838 C CA . CYS A 1 105 ? 11.334 -2.010 -2.380 1.00 92.50 105 CYS A CA 1
ATOM 839 C C . CYS A 1 105 ? 12.777 -2.173 -2.864 1.00 92.50 105 CYS A C 1
ATOM 841 O O . CYS A 1 105 ? 13.173 -1.505 -3.814 1.00 92.50 105 CYS A O 1
ATOM 843 N N . ARG A 1 106 ? 13.526 -3.133 -2.313 1.00 92.88 106 ARG A N 1
ATOM 844 C CA . ARG A 1 106 ? 14.900 -3.440 -2.733 1.00 92.88 106 ARG A CA 1
ATOM 845 C C . ARG A 1 106 ? 14.979 -3.864 -4.201 1.00 92.88 106 ARG A C 1
ATOM 847 O O . ARG A 1 106 ? 15.909 -3.486 -4.914 1.00 92.88 106 ARG A O 1
ATOM 854 N N . LYS A 1 107 ? 14.020 -4.667 -4.675 1.00 89.88 107 LYS A N 1
ATOM 855 C CA . LYS A 1 107 ? 13.940 -5.064 -6.092 1.00 89.88 107 LYS A CA 1
ATOM 856 C C . LYS A 1 107 ? 13.588 -3.884 -6.997 1.00 89.88 107 LYS A C 1
ATOM 858 O O . LYS A 1 107 ? 14.176 -3.763 -8.070 1.00 89.88 107 LYS A O 1
ATOM 863 N N . ALA A 1 108 ? 12.652 -3.035 -6.582 1.00 90.88 108 ALA A N 1
ATOM 864 C CA . ALA A 1 108 ? 12.245 -1.849 -7.327 1.00 90.88 108 ALA A CA 1
ATOM 865 C C . ALA A 1 108 ? 13.393 -0.839 -7.428 1.00 90.88 108 ALA A C 1
ATOM 867 O O . ALA A 1 108 ? 13.705 -0.394 -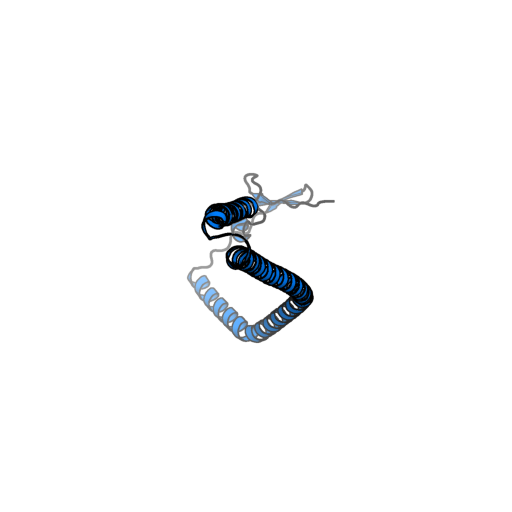8.526 1.00 90.88 108 ALA A O 1
ATOM 868 N N . GLU A 1 109 ? 14.084 -0.566 -6.323 1.00 91.44 109 GLU A N 1
ATOM 869 C CA . GLU A 1 109 ? 15.229 0.342 -6.278 1.00 91.44 109 GLU A CA 1
ATOM 870 C C . GLU A 1 109 ? 16.326 -0.104 -7.246 1.00 91.44 109 GLU A C 1
ATOM 872 O O . GLU A 1 109 ? 16.732 0.672 -8.103 1.00 91.44 109 GLU A O 1
ATOM 877 N N . LYS A 1 110 ? 16.713 -1.387 -7.221 1.00 89.38 110 LYS A N 1
ATOM 878 C CA . LYS A 1 110 ? 17.694 -1.933 -8.173 1.00 89.38 110 LYS A CA 1
ATOM 879 C C . LYS A 1 110 ? 17.282 -1.737 -9.630 1.00 89.38 110 LYS A C 1
ATOM 881 O O . LYS A 1 110 ? 18.131 -1.403 -10.453 1.00 89.38 110 LYS A O 1
ATOM 886 N N . ARG A 1 111 ? 16.002 -1.957 -9.956 1.00 87.44 111 ARG A N 1
ATOM 887 C CA . ARG A 1 111 ? 15.475 -1.745 -11.315 1.00 87.44 111 ARG A CA 1
ATOM 888 C C . ARG A 1 111 ? 15.532 -0.273 -11.702 1.00 87.44 111 ARG A C 1
ATOM 890 O O . ARG A 1 111 ? 16.009 0.036 -12.788 1.00 87.44 111 ARG A O 1
ATOM 897 N N . THR A 1 112 ? 15.111 0.620 -10.813 1.00 91.00 112 THR A N 1
ATOM 898 C CA . THR A 1 112 ? 15.170 2.069 -11.033 1.00 91.00 112 THR A CA 1
ATOM 899 C C . THR A 1 112 ? 16.608 2.539 -11.224 1.00 91.00 112 THR A C 1
ATOM 901 O O . THR A 1 112 ? 16.883 3.255 -12.179 1.00 91.00 112 THR A O 1
ATOM 904 N N . THR A 1 113 ? 17.550 2.084 -10.394 1.00 91.62 113 THR A N 1
ATOM 905 C CA . THR A 1 113 ? 18.978 2.394 -10.547 1.00 91.62 113 THR A CA 1
ATOM 906 C C . THR A 1 113 ? 19.518 1.899 -11.885 1.00 91.62 113 THR A C 1
ATOM 908 O O . THR A 1 113 ? 20.220 2.641 -12.564 1.00 91.62 113 THR A O 1
ATOM 911 N N . TRP A 1 114 ? 19.166 0.682 -12.306 1.00 93.75 114 TRP A N 1
ATOM 912 C CA . TRP A 1 114 ? 19.565 0.157 -13.615 1.00 93.75 114 TRP A CA 1
ATOM 913 C C . TRP A 1 114 ? 19.019 0.993 -14.774 1.00 93.75 114 TRP A C 1
ATOM 915 O O . TRP A 1 114 ? 19.760 1.303 -15.702 1.00 93.75 114 TRP A O 1
ATOM 925 N N . LEU A 1 115 ? 17.747 1.393 -14.709 1.00 93.38 115 LEU A N 1
ATOM 926 C CA . LEU A 1 115 ? 17.136 2.264 -15.713 1.00 93.38 115 LEU A CA 1
ATOM 927 C C . LEU A 1 115 ? 17.792 3.650 -15.741 1.00 93.38 115 LEU A C 1
ATOM 929 O O . LEU A 1 115 ? 18.056 4.168 -16.821 1.00 93.38 115 LEU A O 1
ATOM 933 N N . LEU A 1 116 ? 18.106 4.223 -14.576 1.00 93.50 116 LEU A N 1
ATOM 934 C CA . LEU A 1 116 ? 18.814 5.502 -14.462 1.00 93.50 116 LEU A CA 1
ATOM 935 C C . LEU A 1 116 ? 20.208 5.432 -15.098 1.00 93.50 116 LEU A C 1
ATOM 937 O O . LEU A 1 116 ? 20.554 6.288 -15.909 1.00 93.50 116 LEU A O 1
ATOM 941 N N . TRP A 1 117 ? 20.989 4.395 -14.781 1.00 95.06 117 TRP A N 1
ATOM 942 C CA . TRP A 1 117 ? 22.306 4.177 -15.388 1.00 95.06 117 TRP A CA 1
ATOM 943 C C . TRP A 1 117 ? 22.216 3.904 -16.891 1.00 95.06 117 TRP A C 1
ATOM 945 O O . TRP A 1 117 ? 23.025 4.427 -17.653 1.00 95.06 117 TRP A O 1
ATOM 955 N N . GLY A 1 118 ? 21.213 3.140 -17.333 1.00 95.44 118 GLY A N 1
ATOM 956 C CA . GLY A 1 118 ? 20.941 2.916 -18.752 1.00 95.44 118 GLY A CA 1
ATOM 957 C C . GLY A 1 118 ? 20.604 4.212 -19.493 1.00 95.44 118 GLY A C 1
ATOM 958 O O . GLY A 1 118 ? 21.148 4.464 -20.565 1.00 95.44 118 GLY A O 1
ATOM 959 N N . GLY A 1 119 ? 19.775 5.073 -18.896 1.00 93.00 119 GLY A N 1
ATOM 960 C CA . GLY A 1 119 ? 19.466 6.401 -19.427 1.00 93.00 119 GLY A CA 1
ATOM 961 C C . GLY A 1 119 ? 20.700 7.302 -19.508 1.00 93.00 119 GLY A C 1
ATOM 962 O O . GLY A 1 119 ? 20.916 7.954 -20.527 1.00 93.00 119 GLY A O 1
ATOM 963 N N . LEU A 1 120 ? 21.555 7.290 -18.480 1.00 92.12 120 LEU A N 1
ATOM 964 C CA . LEU A 1 120 ? 22.815 8.039 -18.482 1.00 92.12 120 LEU A CA 1
ATOM 965 C C . LEU A 1 120 ? 23.767 7.550 -19.584 1.00 92.12 120 LEU A C 1
ATOM 967 O O . LEU A 1 120 ? 24.335 8.365 -20.309 1.00 92.12 120 LEU A O 1
ATOM 971 N N . ALA A 1 121 ? 23.909 6.232 -19.744 1.00 95.00 121 ALA A N 1
ATOM 972 C CA . ALA A 1 121 ? 24.720 5.638 -20.802 1.00 95.00 121 ALA A CA 1
ATOM 973 C C . ALA A 1 121 ? 24.187 6.008 -22.192 1.00 95.00 121 ALA A C 1
ATOM 975 O O . ALA A 1 121 ? 24.964 6.419 -23.047 1.00 95.00 121 ALA A O 1
ATOM 976 N N . TYR A 1 122 ? 22.868 5.945 -22.398 1.00 91.62 122 TYR A N 1
ATOM 977 C CA . TYR A 1 122 ? 22.229 6.368 -23.643 1.00 91.62 122 TYR A CA 1
ATOM 978 C C . TYR A 1 122 ? 22.538 7.833 -23.971 1.00 91.62 122 TYR A C 1
ATOM 980 O O . TYR A 1 122 ? 22.997 8.125 -25.074 1.00 91.62 122 TYR A O 1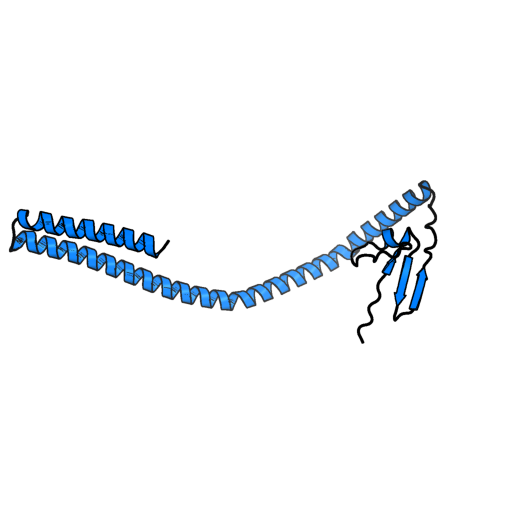
ATOM 988 N N . MET A 1 123 ? 22.366 8.742 -23.005 1.00 88.50 123 MET A N 1
ATOM 989 C CA . MET A 1 123 ? 22.671 10.165 -23.192 1.00 88.50 123 MET A CA 1
ATOM 990 C C . MET A 1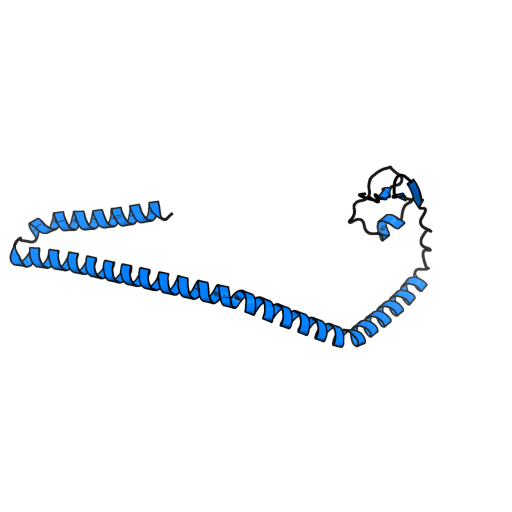 123 ? 24.155 10.394 -23.509 1.00 88.50 123 MET A C 1
ATOM 992 O O . MET A 1 123 ? 24.485 11.167 -24.408 1.00 88.50 123 MET A O 1
ATOM 996 N N . ALA A 1 124 ? 25.057 9.680 -22.828 1.00 92.00 124 ALA A N 1
ATOM 997 C CA . ALA A 1 124 ? 26.491 9.747 -23.094 1.00 92.00 124 ALA A CA 1
ATOM 998 C C . ALA A 1 124 ? 26.849 9.214 -24.492 1.00 92.00 124 ALA A C 1
ATOM 1000 O O . ALA A 1 124 ? 27.657 9.821 -25.191 1.00 92.00 124 ALA A O 1
ATOM 1001 N N . THR A 1 125 ? 26.231 8.112 -24.931 1.00 89.62 125 THR A N 1
ATOM 1002 C CA . THR A 1 125 ? 26.415 7.565 -26.280 1.00 89.62 125 THR A CA 1
ATOM 1003 C C . THR A 1 125 ? 25.886 8.519 -27.344 1.00 89.62 125 THR A C 1
ATOM 1005 O O . THR A 1 125 ? 26.588 8.756 -28.323 1.00 89.62 125 THR A O 1
ATOM 1008 N N . GLN A 1 126 ? 24.703 9.117 -27.150 1.00 85.69 126 GLN A N 1
ATOM 1009 C CA . GLN A 1 126 ? 24.184 10.130 -28.070 1.00 85.69 126 GLN A CA 1
ATOM 1010 C C . GLN A 1 126 ? 25.166 11.293 -28.209 1.00 85.69 126 GLN A C 1
ATOM 1012 O O . GLN A 1 126 ? 25.561 11.630 -29.320 1.00 85.69 126 GLN A O 1
ATOM 1017 N N . PHE A 1 127 ? 25.637 11.847 -27.092 1.00 86.00 127 PHE A N 1
ATOM 1018 C CA . PHE A 1 127 ? 26.602 12.941 -27.113 1.00 86.00 127 PHE A CA 1
ATOM 1019 C C . PHE A 1 127 ? 27.941 12.543 -27.756 1.00 86.00 127 PHE A C 1
ATOM 1021 O O . PHE A 1 127 ? 28.484 13.295 -28.561 1.00 86.00 127 PHE A O 1
ATOM 1028 N N . GLY A 1 128 ? 28.458 11.350 -27.449 1.00 88.50 128 GLY A N 1
ATOM 1029 C CA . GLY A 1 128 ? 29.722 10.847 -27.988 1.00 88.50 128 GLY A CA 1
ATOM 1030 C C . GLY A 1 128 ? 29.681 10.576 -29.493 1.00 88.50 128 GLY A C 1
ATOM 1031 O O . GLY A 1 128 ? 30.625 10.932 -30.197 1.00 88.50 128 GLY A O 1
ATOM 1032 N N . ILE A 1 129 ? 28.587 9.995 -30.001 1.00 84.69 129 ILE A N 1
ATOM 1033 C CA . ILE A 1 129 ? 28.375 9.786 -31.442 1.00 84.69 129 ILE A CA 1
ATOM 1034 C C . ILE A 1 129 ? 28.307 11.134 -32.150 1.00 84.69 129 ILE A C 1
ATOM 1036 O O . ILE A 1 129 ? 29.004 11.323 -33.145 1.00 84.69 129 ILE A O 1
ATOM 1040 N N . LEU A 1 130 ? 27.528 12.080 -31.610 1.00 81.50 130 LEU A N 1
ATOM 1041 C CA . LEU A 1 130 ? 27.451 13.423 -32.171 1.00 81.50 130 LEU A CA 1
ATOM 1042 C C . LEU A 1 130 ? 28.848 14.051 -32.213 1.00 81.50 130 LEU A C 1
ATOM 1044 O O . LEU A 1 130 ? 29.305 14.388 -33.294 1.00 81.50 130 LEU A O 1
ATOM 1048 N N . ALA A 1 131 ? 29.566 14.089 -31.086 1.00 82.81 131 ALA A N 1
ATOM 1049 C CA . ALA A 1 131 ? 30.914 14.652 -30.994 1.00 82.81 131 ALA A CA 1
ATOM 1050 C C . ALA A 1 131 ? 31.915 14.007 -31.968 1.00 82.81 131 ALA A C 1
ATOM 1052 O O . ALA A 1 131 ? 32.753 14.702 -32.543 1.00 82.81 131 ALA A O 1
ATOM 1053 N N . ARG A 1 132 ? 31.833 12.686 -32.174 1.00 82.44 132 ARG A N 1
ATOM 1054 C CA . ARG A 1 132 ? 32.697 11.975 -33.122 1.00 82.44 132 ARG A CA 1
ATOM 1055 C C . ARG A 1 132 ? 32.378 12.350 -34.570 1.00 82.44 132 ARG A C 1
ATOM 1057 O O . ARG A 1 132 ? 33.317 12.609 -35.321 1.00 82.44 132 ARG A O 1
ATOM 1064 N N . LEU A 1 133 ? 31.097 12.422 -34.943 1.00 75.00 133 LEU A N 1
ATOM 1065 C CA . LEU A 1 133 ? 30.684 12.844 -36.286 1.00 75.00 133 LEU A CA 1
ATOM 1066 C C . LEU A 1 133 ? 31.083 14.297 -36.580 1.00 75.00 133 LEU A C 1
ATOM 1068 O O . LEU A 1 133 ? 31.563 14.559 -37.682 1.00 75.00 133 LEU A O 1
ATOM 1072 N N . THR A 1 134 ? 30.959 15.214 -35.608 1.00 73.88 134 THR A N 1
ATOM 1073 C CA . THR A 1 134 ? 31.285 16.639 -35.814 1.00 73.88 134 THR A CA 1
ATOM 1074 C C . THR A 1 134 ? 32.778 16.915 -36.002 1.00 73.88 134 THR A C 1
ATOM 1076 O O . THR A 1 134 ? 33.129 17.957 -36.546 1.00 73.88 134 THR A O 1
ATOM 1079 N N . TRP A 1 135 ? 33.667 16.047 -35.502 1.00 68.12 135 TRP A N 1
ATOM 1080 C CA . TRP A 1 135 ? 35.121 16.275 -35.545 1.00 68.12 135 TRP A CA 1
ATOM 1081 C C . TRP A 1 135 ? 35.852 15.511 -36.651 1.00 68.12 135 TRP A C 1
ATOM 1083 O O . TRP A 1 135 ? 36.927 15.951 -37.050 1.00 68.12 135 TRP A O 1
ATOM 1093 N N . TRP A 1 136 ? 35.329 14.369 -37.107 1.00 66.38 136 TRP A N 1
ATOM 1094 C CA . TRP A 1 136 ? 36.061 13.487 -38.026 1.00 66.38 136 TRP A CA 1
ATOM 1095 C C . TRP A 1 136 ? 35.471 13.409 -39.440 1.00 66.38 136 TRP A C 1
ATOM 1097 O O . TRP A 1 136 ? 36.243 13.386 -40.392 1.00 66.38 136 TRP A O 1
ATOM 1107 N N . GLU A 1 137 ? 34.143 13.414 -39.602 1.00 57.47 137 GLU A N 1
ATOM 1108 C CA . GLU A 1 137 ? 33.519 13.048 -40.887 1.00 57.47 137 GLU A CA 1
ATOM 1109 C C . GLU A 1 137 ? 32.655 14.150 -41.530 1.00 57.47 137 GLU A C 1
ATOM 1111 O O . GLU A 1 137 ? 32.638 14.244 -42.756 1.00 57.47 137 GLU A O 1
ATOM 1116 N N . TYR A 1 138 ? 31.948 14.993 -40.762 1.00 57.16 138 TYR A N 1
ATOM 1117 C CA . TYR A 1 138 ? 31.016 15.973 -41.338 1.00 57.16 138 TYR A CA 1
ATOM 1118 C C . TYR A 1 138 ? 30.982 17.298 -40.568 1.00 57.16 138 TYR A C 1
ATOM 1120 O O . TYR A 1 138 ? 30.807 17.333 -39.351 1.00 57.16 138 TYR A O 1
ATOM 1128 N N . SER A 1 139 ? 31.100 18.410 -41.301 1.00 63.84 139 SER A N 1
ATOM 1129 C CA . SER A 1 139 ? 30.831 19.755 -40.783 1.00 63.84 139 SER A CA 1
ATOM 1130 C C . SER A 1 139 ? 29.423 19.841 -40.173 1.00 63.84 139 SER A C 1
ATOM 1132 O O . SER A 1 139 ? 28.510 19.125 -40.587 1.00 63.84 139 SER A O 1
ATOM 1134 N N . TRP A 1 140 ? 29.244 20.753 -39.212 1.00 70.69 140 TRP A N 1
ATOM 1135 C CA . TRP A 1 140 ? 28.018 20.967 -38.418 1.00 70.69 140 TRP A CA 1
ATOM 1136 C C . TRP A 1 140 ? 26.700 21.027 -39.229 1.00 70.69 140 TRP A C 1
ATOM 1138 O O . TRP A 1 140 ? 25.653 20.649 -38.711 1.00 70.69 140 TRP A O 1
ATOM 1148 N N . ASP A 1 141 ? 26.774 21.391 -40.510 1.00 69.06 141 ASP A N 1
ATOM 1149 C CA . ASP A 1 141 ? 25.673 21.455 -41.485 1.00 69.06 141 ASP A CA 1
ATOM 1150 C C . ASP A 1 141 ? 24.882 20.135 -41.645 1.00 69.06 141 ASP A C 1
ATOM 1152 O O . ASP A 1 141 ? 23.669 20.140 -41.825 1.00 69.06 141 ASP A O 1
ATOM 1156 N N . ILE A 1 142 ? 25.532 18.971 -41.504 1.00 71.81 142 ILE A N 1
ATOM 1157 C CA . ILE A 1 142 ? 24.846 17.665 -41.599 1.00 71.81 142 ILE A CA 1
ATOM 1158 C C . ILE A 1 142 ? 24.227 17.207 -40.266 1.00 71.81 142 ILE A C 1
ATOM 1160 O O . ILE A 1 142 ? 23.335 16.356 -40.245 1.00 71.81 142 ILE A O 1
ATOM 1164 N N . MET A 1 143 ? 24.672 17.777 -39.143 1.00 75.44 143 MET A N 1
ATOM 1165 C CA . MET A 1 143 ? 24.258 17.382 -37.789 1.00 75.44 143 MET A CA 1
ATOM 1166 C C . MET A 1 143 ? 23.000 18.116 -37.309 1.00 75.44 143 MET A C 1
ATOM 1168 O O . MET A 1 143 ? 22.280 17.612 -36.439 1.00 75.44 143 MET A O 1
ATOM 1172 N N . GLU A 1 144 ? 22.715 19.283 -37.884 1.00 78.00 144 GLU A N 1
ATOM 1173 C CA . GLU A 1 144 ? 21.515 20.080 -37.620 1.00 78.00 144 GLU A CA 1
ATOM 1174 C C . GLU A 1 144 ? 20.204 19.281 -37.808 1.00 78.00 144 GLU A C 1
ATOM 1176 O O . GLU A 1 144 ? 19.432 19.181 -36.848 1.00 78.00 144 GLU A O 1
ATOM 1181 N N . PRO A 1 145 ? 19.947 18.602 -38.946 1.00 80.31 145 PRO A N 1
ATOM 1182 C CA . PRO A 1 145 ? 18.721 17.817 -39.099 1.00 80.31 145 PRO A CA 1
ATOM 1183 C C . PRO A 1 145 ? 18.671 16.594 -38.167 1.00 80.31 145 PRO A C 1
ATOM 1185 O O . PRO A 1 145 ? 17.610 16.250 -37.647 1.00 80.31 145 PRO A O 1
ATOM 1188 N N . VAL A 1 146 ? 19.806 15.938 -37.906 1.00 81.44 146 VAL A N 1
ATOM 1189 C CA . VAL A 1 146 ? 19.863 14.708 -37.091 1.00 81.44 146 VAL A CA 1
ATOM 1190 C C . VAL A 1 146 ? 19.533 14.992 -35.625 1.00 81.44 146 VAL A C 1
ATOM 1192 O O . VAL A 1 146 ? 18.727 14.289 -35.012 1.00 81.44 146 VAL A O 1
ATOM 1195 N N . THR A 1 147 ? 20.119 16.047 -35.060 1.00 84.31 147 THR A N 1
ATOM 1196 C CA . THR A 1 147 ? 19.849 16.466 -33.676 1.00 84.31 147 THR A CA 1
ATOM 1197 C C . THR A 1 147 ? 18.406 16.938 -33.492 1.00 84.31 147 THR A C 1
ATOM 1199 O O . THR A 1 147 ? 17.790 16.633 -32.464 1.00 84.31 147 THR A O 1
ATOM 1202 N N . TYR A 1 148 ? 17.827 17.590 -34.506 1.00 85.94 148 TYR A N 1
ATOM 1203 C CA . TYR A 1 148 ? 16.417 17.974 -34.514 1.00 85.94 148 TYR A CA 1
ATOM 1204 C C . TYR A 1 148 ? 15.487 16.754 -34.428 1.00 85.94 148 TYR A C 1
ATOM 1206 O O . TYR A 1 148 ? 14.617 16.703 -33.554 1.00 85.94 148 TYR A O 1
ATOM 1214 N N . PHE A 1 149 ? 15.711 15.724 -35.255 1.00 89.81 149 PHE A N 1
ATOM 1215 C CA . PHE A 1 149 ? 14.921 14.487 -35.208 1.00 89.81 149 PHE A CA 1
ATOM 1216 C C . PHE A 1 149 ? 15.064 13.738 -33.880 1.00 89.81 149 PHE A C 1
ATOM 1218 O O . PHE A 1 149 ? 14.067 13.244 -33.355 1.00 89.81 149 PHE A O 1
ATOM 1225 N N . ILE A 1 150 ? 16.269 13.678 -33.305 1.00 88.38 150 ILE A N 1
ATOM 1226 C CA . ILE A 1 150 ? 16.495 13.041 -31.997 1.00 88.38 150 ILE A CA 1
ATOM 1227 C C . ILE A 1 150 ? 15.729 13.776 -30.891 1.00 88.38 150 ILE A C 1
ATOM 1229 O O . ILE A 1 150 ? 15.083 13.137 -30.054 1.00 88.38 150 ILE A O 1
ATOM 1233 N N . THR A 1 151 ? 15.775 15.109 -30.893 1.00 89.06 151 THR A N 1
ATOM 1234 C CA . THR A 1 151 ? 15.092 15.941 -29.893 1.00 89.06 151 THR A CA 1
ATOM 1235 C C . THR A 1 151 ? 13.578 15.786 -30.007 1.00 89.06 151 THR A C 1
ATOM 1237 O O . THR A 1 151 ? 12.906 15.502 -29.013 1.00 89.06 151 THR A O 1
ATOM 1240 N N . TYR A 1 152 ? 13.038 15.890 -31.224 1.00 92.81 152 TYR A N 1
ATOM 1241 C CA . TYR A 1 152 ? 11.608 15.725 -31.473 1.00 92.81 152 TYR A CA 1
ATOM 1242 C C . TYR A 1 152 ? 11.131 14.293 -31.177 1.00 92.81 152 TYR A C 1
ATOM 1244 O O . TYR A 1 152 ? 10.085 14.101 -30.559 1.00 92.81 152 TYR A O 1
ATOM 1252 N N . GLY A 1 153 ? 11.929 13.280 -31.527 1.00 93.88 153 GLY A N 1
ATOM 1253 C CA . GLY A 1 153 ? 11.661 11.878 -31.205 1.00 93.88 153 GLY A CA 1
ATOM 1254 C C . GLY A 1 153 ? 11.647 11.607 -29.700 1.00 93.88 153 GLY A C 1
ATOM 1255 O O . GLY A 1 153 ? 10.753 10.923 -29.206 1.00 93.88 153 GLY A O 1
ATOM 1256 N N . SER A 1 154 ? 12.579 12.201 -28.949 1.00 90.62 154 SER A N 1
ATOM 1257 C CA . SER A 1 154 ? 12.619 12.090 -27.484 1.00 90.62 154 SER A CA 1
ATOM 1258 C C . SER A 1 154 ? 11.408 12.767 -26.831 1.00 90.62 154 SER A C 1
ATOM 1260 O O . SER A 1 154 ? 10.807 12.204 -25.915 1.00 90.62 154 SER A O 1
ATOM 1262 N N . ALA A 1 155 ? 10.997 13.936 -27.335 1.00 92.50 155 ALA A N 1
ATOM 1263 C CA . ALA A 1 155 ? 9.785 14.619 -26.884 1.00 92.50 155 ALA A CA 1
ATOM 1264 C C . ALA A 1 155 ? 8.518 13.791 -27.170 1.00 92.50 155 ALA A C 1
ATOM 1266 O O . ALA A 1 155 ? 7.665 13.643 -26.293 1.00 92.50 155 ALA A O 1
ATOM 1267 N N . MET A 1 156 ? 8.425 13.185 -28.359 1.00 95.06 156 MET A N 1
ATOM 1268 C CA . MET A 1 156 ? 7.333 12.277 -28.723 1.00 95.06 156 MET A CA 1
ATOM 1269 C C . MET A 1 156 ? 7.296 11.041 -27.813 1.00 95.06 156 MET A C 1
ATOM 1271 O O . MET A 1 156 ? 6.228 10.653 -27.347 1.00 95.06 156 MET A O 1
ATOM 1275 N N . ALA A 1 157 ? 8.454 10.446 -27.509 1.00 93.25 157 ALA A N 1
ATOM 1276 C CA . ALA A 1 157 ? 8.552 9.302 -26.603 1.00 93.25 157 ALA A CA 1
ATOM 1277 C C . ALA A 1 157 ? 8.107 9.657 -25.175 1.00 93.25 157 ALA A C 1
ATOM 1279 O O . ALA A 1 157 ? 7.380 8.888 -24.549 1.00 93.25 157 ALA A O 1
ATOM 1280 N N . MET A 1 158 ? 8.484 10.840 -24.675 1.00 91.88 158 MET A N 1
ATOM 1281 C CA . MET A 1 158 ? 8.025 11.338 -23.374 1.00 91.88 158 MET A CA 1
ATOM 1282 C C . MET A 1 158 ? 6.504 11.548 -23.354 1.00 91.88 158 MET A C 1
ATOM 1284 O O . MET A 1 158 ? 5.845 11.173 -22.384 1.00 91.88 158 MET A O 1
ATOM 1288 N N . TYR A 1 159 ? 5.936 12.090 -24.434 1.00 93.69 159 TYR A N 1
ATOM 1289 C CA . TYR A 1 159 ? 4.490 12.249 -24.572 1.00 93.69 159 TYR A CA 1
ATOM 1290 C C . TYR A 1 159 ? 3.762 10.898 -24.627 1.00 93.69 159 TYR A C 1
ATOM 1292 O O . TYR A 1 159 ? 2.796 10.688 -23.896 1.00 93.69 159 TYR A O 1
ATOM 1300 N N . ALA A 1 160 ? 4.257 9.946 -25.420 1.00 95.38 160 ALA A N 1
ATOM 1301 C CA . ALA A 1 160 ? 3.709 8.593 -25.483 1.00 95.38 160 ALA A CA 1
ATOM 1302 C C . ALA A 1 160 ? 3.767 7.890 -24.117 1.00 95.38 160 ALA A C 1
ATOM 1304 O O . ALA A 1 160 ? 2.788 7.276 -23.700 1.00 95.38 160 ALA A O 1
ATOM 1305 N N . TYR A 1 161 ? 4.875 8.031 -23.382 1.00 92.94 161 TYR A N 1
ATOM 1306 C CA . TYR A 1 161 ? 4.999 7.501 -22.023 1.00 92.94 161 TYR A CA 1
ATOM 1307 C C . TYR A 1 161 ? 3.952 8.100 -21.077 1.00 92.94 161 TYR A C 1
ATOM 1309 O O . TYR A 1 161 ? 3.321 7.367 -20.314 1.00 92.94 161 TYR A O 1
ATOM 1317 N N . PHE A 1 162 ? 3.737 9.416 -21.143 1.00 93.69 162 PHE A N 1
ATOM 1318 C CA . PHE A 1 162 ? 2.716 10.092 -20.347 1.00 93.69 162 PHE A CA 1
ATOM 1319 C C . PHE A 1 162 ? 1.307 9.576 -20.657 1.00 93.69 162 PHE A C 1
ATOM 1321 O O . PHE A 1 162 ? 0.552 9.322 -19.727 1.00 93.69 162 PHE A O 1
ATOM 1328 N N . VAL A 1 163 ? 0.974 9.378 -21.936 1.00 95.06 163 VAL A N 1
ATOM 1329 C CA . VAL A 1 163 ? -0.329 8.840 -22.366 1.00 95.06 163 VAL A CA 1
ATOM 1330 C C . VAL A 1 163 ? -0.526 7.384 -21.938 1.00 95.06 163 VAL A C 1
ATOM 1332 O O . VAL A 1 163 ? -1.638 6.998 -21.617 1.00 95.06 163 VAL A O 1
ATOM 1335 N N . VAL A 1 164 ? 0.531 6.569 -21.928 1.00 95.50 164 VAL A N 1
ATOM 1336 C CA . VAL A 1 164 ? 0.444 5.159 -21.507 1.00 95.50 164 VAL A CA 1
ATOM 1337 C C . VAL A 1 164 ? 0.366 5.010 -19.984 1.00 95.50 164 VAL A C 1
ATOM 1339 O O . VAL A 1 164 ? -0.226 4.054 -19.490 1.00 95.50 164 VAL A O 1
ATOM 1342 N N . THR A 1 165 ? 0.992 5.920 -19.233 1.00 91.00 165 THR A N 1
ATOM 1343 C CA . THR A 1 165 ? 1.124 5.812 -17.768 1.00 91.00 165 THR A CA 1
ATOM 1344 C C . THR A 1 165 ? 0.008 6.543 -17.003 1.00 91.00 165 THR A C 1
ATOM 1346 O O . THR A 1 165 ? -0.148 6.309 -15.805 1.00 91.00 165 THR A O 1
ATOM 1349 N N . ARG A 1 166 ? -0.760 7.422 -17.659 1.00 69.44 166 ARG A N 1
ATOM 1350 C CA . ARG A 1 166 ? -1.954 8.083 -17.102 1.00 69.44 166 ARG A CA 1
ATOM 1351 C C . ARG A 1 166 ? -3.242 7.451 -17.598 1.00 69.44 166 ARG A C 1
ATOM 1353 O O . ARG A 1 166 ? -4.215 7.513 -16.815 1.00 69.44 166 ARG A O 1
#

InterPro domains:
  IPR006769 Calcium uniporter protein, C-terminal [PF04678] (7-166)
  IPR039055 MCU family [PTHR13462] (12-166)

Sequence (166 aa):
LNTSIPVFLSDGTRVAASTSIDLLLLDEFKLVINDLSYHVRPPKRDLLSHEDATTLNDVKTLVQQLYTTLCIEEHQLNKEKELIGRLEDLKQQLAPMEKIRMEICRKAEKRTTWLLWGGLAYMATQFGILARLTWWEYSWDIMEPVTYFITYGSAMAMYAYFVVTR